Protein AF-A0A317YJV8-F1 (afdb_monomer_lite)

Secondary structure (DSSP, 8-state):
--HHHHTTT---EEEETTEEEEGGGTTT-HHHHHHHHHHHHHHHHHHHHHS-HHHHHHHHHHHHHHHHHHHIIIIIHHHHHHHHHHHHHHHHHHHHHH-

Foldseek 3Di:
DDPVCVVVVNQDFDCDVNDTHRVVLVPPDPQLVVVLVVQLVVQLVVQCVVDDPVCSVVCSNVVSVVVSVVCSVVPSSVVSVVVVVVVVVVCVVVVVVVD

InterPro domains:
  IPR003352 Phosphotransferase system, EIIC [PF02378] (13-94)
  IPR050558 Phosphotransferase System Sugar-Specific Components [PTHR30175] (2-98)

Organism: Staphylococcus pseudintermedius (NCBI:txid283734)

pLDDT: mean 78.55, std 12.75, range [49.22, 94.06]

Radius of gyration: 18.17 Å; chains: 1; bounding box: 40×30×50 Å

Sequence (99 aa):
VSQYDLAKGNIPTWNLFGLEIKQLNYQGQVLPVLIAAYVLAKIEKGLNKVVHDSIKMLVVGPVALLVTGFSAFIIIGPVALLIGTGITSLYQPIIQMVK

Structure (mmCIF, N/CA/C/O backbone):
data_AF-A0A317YJV8-F1
#
_entry.id   AF-A0A317YJV8-F1
#
loop_
_atom_site.group_PDB
_atom_site.id
_atom_site.type_symbol
_atom_site.label_atom_id
_atom_site.label_alt_id
_atom_site.label_comp_id
_atom_site.label_asym_id
_atom_site.label_entity_id
_atom_site.label_seq_id
_atom_site.pdbx_PDB_ins_code
_atom_site.Cartn_x
_atom_site.Cartn_y
_atom_site.Cartn_z
_atom_site.occupancy
_atom_site.B_iso_or_equiv
_atom_site.auth_seq_id
_atom_site.auth_comp_id
_atom_site.auth_asym_id
_atom_site.auth_atom_id
_atom_site.pdbx_PDB_model_num
ATOM 1 N N . VAL A 1 1 ? 14.344 -14.105 -6.284 1.00 51.88 1 VAL A N 1
ATOM 2 C CA . VAL A 1 1 ? 14.486 -14.538 -7.692 1.00 51.88 1 VAL A CA 1
ATOM 3 C C . VAL A 1 1 ? 15.906 -15.004 -7.888 1.00 51.88 1 VAL A C 1
ATOM 5 O O . VAL A 1 1 ? 16.825 -14.260 -7.561 1.00 51.88 1 VAL A O 1
ATOM 8 N N . SER A 1 2 ? 16.073 -16.256 -8.298 1.00 49.22 2 SER A N 1
ATOM 9 C CA . SER A 1 2 ? 17.390 -16.838 -8.527 1.00 49.22 2 SER A CA 1
ATOM 10 C C . SER A 1 2 ? 17.907 -16.355 -9.885 1.00 49.22 2 SER A C 1
ATOM 12 O O . SER A 1 2 ? 17.167 -16.396 -10.866 1.00 49.22 2 SER A O 1
ATOM 14 N N . GLN A 1 3 ? 19.157 -15.886 -9.966 1.00 50.06 3 GLN A N 1
ATOM 15 C CA . GLN A 1 3 ? 19.783 -15.433 -11.226 1.00 50.06 3 GLN A CA 1
ATOM 16 C C . GLN A 1 3 ? 19.745 -16.499 -12.341 1.00 50.06 3 GLN A C 1
ATOM 18 O O . GLN A 1 3 ? 19.819 -16.161 -13.520 1.00 50.06 3 GLN A O 1
ATOM 23 N N . TYR A 1 4 ? 19.575 -17.769 -11.969 1.00 51.50 4 TYR A N 1
ATOM 24 C CA . TYR A 1 4 ? 19.477 -18.916 -12.868 1.00 51.50 4 TYR A CA 1
ATOM 25 C C . TYR A 1 4 ? 18.250 -18.888 -13.801 1.00 51.50 4 TYR A C 1
ATOM 27 O O . TYR A 1 4 ? 18.341 -19.395 -14.919 1.00 51.50 4 TYR A O 1
ATOM 35 N N . ASP A 1 5 ? 17.134 -18.268 -13.398 1.00 57.59 5 ASP A N 1
ATOM 36 C CA . ASP A 1 5 ? 15.902 -18.235 -14.210 1.00 57.59 5 ASP A CA 1
ATOM 37 C C . ASP A 1 5 ? 15.947 -17.147 -15.296 1.00 57.59 5 ASP A C 1
ATOM 39 O O . ASP A 1 5 ? 15.453 -17.332 -16.410 1.00 57.59 5 ASP A O 1
ATOM 43 N N . LEU A 1 6 ? 16.632 -16.035 -15.009 1.00 56.59 6 LEU A N 1
ATOM 44 C CA . LEU A 1 6 ? 16.808 -14.913 -15.937 1.00 56.59 6 LEU A CA 1
ATOM 45 C C . LEU A 1 6 ? 17.698 -15.291 -17.132 1.00 56.59 6 LEU A C 1
ATOM 47 O O . LEU A 1 6 ? 17.458 -14.835 -18.248 1.00 56.59 6 LEU A O 1
ATOM 51 N N . ALA A 1 7 ? 18.682 -16.171 -16.918 1.00 56.44 7 ALA A N 1
ATOM 52 C CA . ALA A 1 7 ? 19.591 -16.658 -17.958 1.00 56.44 7 ALA A CA 1
ATOM 53 C C . ALA A 1 7 ? 18.918 -17.596 -18.980 1.00 56.44 7 ALA A C 1
ATOM 55 O O . ALA A 1 7 ? 19.429 -17.763 -20.084 1.00 56.44 7 ALA A O 1
ATOM 56 N N . LYS A 1 8 ? 17.766 -18.194 -18.639 1.00 58.50 8 LYS A N 1
ATOM 57 C CA . LYS A 1 8 ? 16.979 -19.058 -19.538 1.00 58.50 8 LYS A CA 1
ATOM 58 C C . LYS A 1 8 ? 15.842 -18.325 -20.262 1.00 58.50 8 LYS A C 1
ATOM 60 O O . LYS A 1 8 ? 15.103 -18.958 -21.005 1.00 58.50 8 LYS A O 1
ATOM 65 N N . GLY A 1 9 ? 15.680 -17.015 -20.048 1.00 60.12 9 GLY A N 1
ATOM 66 C CA . GLY A 1 9 ? 14.595 -16.224 -20.645 1.00 60.12 9 GLY A CA 1
ATOM 67 C C . GLY A 1 9 ? 13.226 -16.398 -19.971 1.00 60.12 9 GLY A C 1
ATOM 68 O O . GLY A 1 9 ? 12.273 -15.714 -20.344 1.00 60.12 9 GLY A O 1
ATOM 69 N N . ASN A 1 10 ? 13.121 -17.240 -18.939 1.00 60.91 10 ASN A N 1
ATOM 70 C CA . ASN A 1 10 ? 11.906 -17.386 -18.144 1.00 60.91 10 ASN A CA 1
ATOM 71 C C . ASN A 1 10 ? 11.862 -16.280 -17.087 1.00 60.91 10 ASN A C 1
ATOM 73 O O . ASN A 1 10 ? 12.306 -16.456 -15.956 1.00 60.91 10 ASN A O 1
ATOM 77 N N . ILE A 1 11 ? 11.323 -15.117 -17.458 1.00 63.62 11 ILE A N 1
ATOM 78 C CA . ILE A 1 11 ? 11.011 -14.065 -16.487 1.00 63.62 11 ILE A CA 1
ATOM 79 C C . ILE A 1 11 ? 9.909 -14.615 -15.574 1.00 63.62 11 ILE A C 1
ATOM 81 O 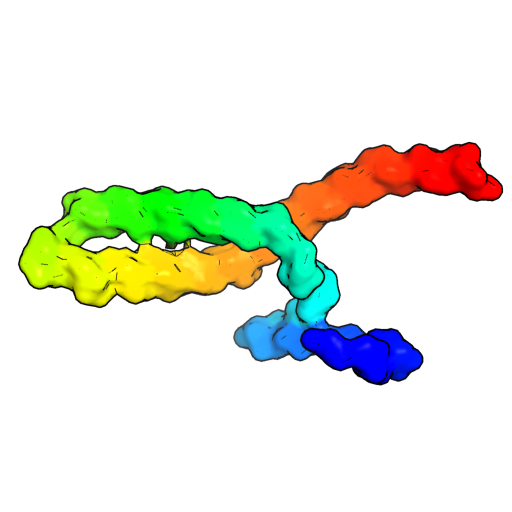O . ILE A 1 11 ? 8.809 -14.866 -16.068 1.00 63.62 11 ILE A O 1
ATOM 85 N N . PRO A 1 12 ? 10.157 -14.805 -14.267 1.00 66.38 12 PRO A N 1
ATOM 86 C CA . PRO A 1 12 ? 9.137 -15.341 -13.385 1.00 66.38 12 PRO A CA 1
ATOM 87 C C . PRO A 1 12 ? 7.966 -14.353 -13.308 1.00 66.38 12 PRO A C 1
ATOM 89 O O . PRO A 1 12 ? 8.135 -13.163 -13.018 1.00 66.38 12 PRO A O 1
ATOM 92 N N . THR A 1 13 ? 6.771 -14.844 -13.622 1.00 68.19 13 THR A N 1
ATOM 93 C CA . THR A 1 13 ? 5.512 -14.099 -13.560 1.00 68.19 13 THR A CA 1
ATOM 94 C C . THR A 1 13 ? 4.705 -14.565 -12.351 1.00 68.19 13 THR A C 1
ATOM 96 O O . THR A 1 13 ? 4.731 -15.734 -11.966 1.00 68.19 13 THR A O 1
ATOM 99 N N . TRP A 1 14 ? 4.013 -13.642 -11.691 1.00 70.19 14 TRP A N 1
ATOM 100 C CA . TRP A 1 14 ? 2.938 -13.978 -10.766 1.00 70.19 14 TRP A CA 1
ATOM 101 C C . TRP A 1 14 ? 1.633 -14.056 -11.548 1.00 70.19 14 TRP A C 1
ATOM 103 O O . TRP A 1 14 ? 1.315 -13.131 -12.289 1.00 70.19 14 TRP A O 1
ATOM 113 N N . ASN A 1 15 ? 0.883 -15.141 -11.361 1.00 70.38 15 ASN A N 1
ATOM 114 C CA . ASN A 1 15 ? -0.487 -15.258 -11.846 1.00 70.38 15 ASN A CA 1
ATOM 115 C C . ASN A 1 15 ? -1.433 -14.819 -10.726 1.00 70.38 15 ASN A C 1
ATOM 117 O O . ASN A 1 15 ? -1.714 -15.584 -9.803 1.00 70.38 15 ASN A O 1
ATOM 121 N N . LEU A 1 16 ? -1.884 -13.567 -10.782 1.00 69.38 16 LEU A N 1
ATOM 122 C CA . LEU A 1 16 ? -2.820 -13.000 -9.812 1.00 69.38 16 LEU A CA 1
ATOM 123 C C . LEU A 1 16 ? -4.163 -12.789 -10.499 1.00 69.38 16 LEU A C 1
ATOM 125 O O . LEU A 1 16 ? -4.282 -11.931 -11.366 1.00 69.38 16 LEU A O 1
ATOM 129 N N . PHE A 1 17 ? -5.170 -13.581 -10.122 1.00 66.50 17 PHE A N 1
ATOM 130 C CA . PHE A 1 17 ? -6.531 -13.473 -10.667 1.00 66.50 17 PHE A CA 1
ATOM 131 C C . PHE A 1 17 ? -6.594 -13.488 -12.214 1.00 66.50 17 PHE A C 1
ATOM 133 O O . PHE A 1 17 ? -7.414 -12.798 -12.809 1.00 66.50 17 PHE A O 1
ATOM 140 N N . GLY A 1 18 ? -5.716 -14.258 -12.874 1.00 67.25 18 GLY A N 1
ATOM 141 C CA . GLY A 1 18 ? -5.635 -14.348 -14.342 1.00 67.25 18 GLY A CA 1
ATOM 142 C C . GLY A 1 18 ? -4.796 -13.258 -15.022 1.00 67.25 18 GLY A C 1
ATOM 143 O O . GLY A 1 18 ? -4.706 -13.238 -16.246 1.00 67.25 18 GLY A O 1
ATOM 144 N N . LEU A 1 19 ? -4.168 -12.365 -14.250 1.00 63.91 19 LEU A N 1
ATOM 145 C CA . LEU A 1 19 ? -3.221 -11.369 -14.746 1.00 63.91 19 LEU A CA 1
ATOM 146 C C . LEU A 1 19 ? -1.785 -11.860 -14.545 1.00 63.91 19 LEU A C 1
ATOM 148 O O . LEU A 1 19 ? -1.363 -12.131 -13.416 1.00 63.91 19 LEU A O 1
ATOM 152 N N . GLU A 1 20 ? -1.027 -11.923 -15.639 1.00 68.69 20 GLU A N 1
ATOM 153 C CA . GLU A 1 20 ? 0.402 -12.226 -15.609 1.00 68.69 20 GLU A CA 1
ATOM 154 C C . GLU A 1 20 ? 1.212 -10.971 -15.272 1.00 68.69 20 GLU A C 1
ATOM 156 O O . GLU A 1 20 ? 1.415 -10.077 -16.098 1.00 68.69 20 GLU A O 1
ATOM 161 N N . ILE A 1 21 ? 1.711 -10.905 -14.040 1.00 69.25 21 ILE A N 1
ATOM 162 C CA . ILE A 1 21 ? 2.538 -9.797 -13.566 1.00 69.25 21 ILE A CA 1
ATOM 163 C C . ILE A 1 21 ? 4.006 -10.225 -13.550 1.00 69.25 21 ILE A C 1
ATOM 165 O O . ILE A 1 21 ? 4.404 -11.101 -12.785 1.00 69.25 21 ILE A O 1
ATOM 169 N N . LYS A 1 22 ? 4.847 -9.586 -14.370 1.00 71.25 22 LYS A N 1
ATOM 170 C CA . LYS A 1 22 ? 6.299 -9.836 -14.393 1.00 71.25 22 LYS A CA 1
ATOM 171 C C . LYS A 1 22 ? 6.937 -9.400 -13.070 1.00 71.25 22 LYS A C 1
ATOM 173 O O . LYS A 1 22 ? 6.951 -8.208 -12.761 1.00 71.25 22 LYS 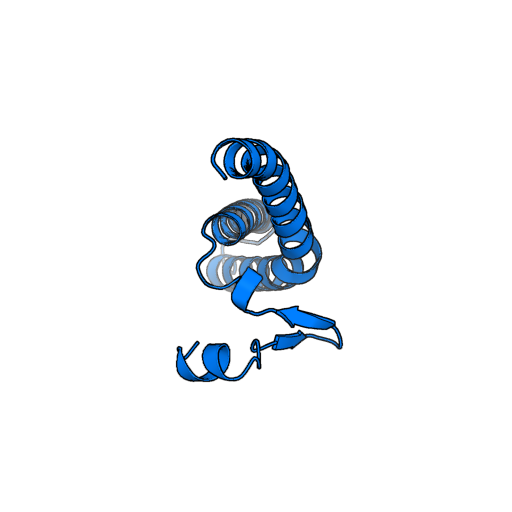A O 1
ATOM 178 N N . GLN A 1 23 ? 7.524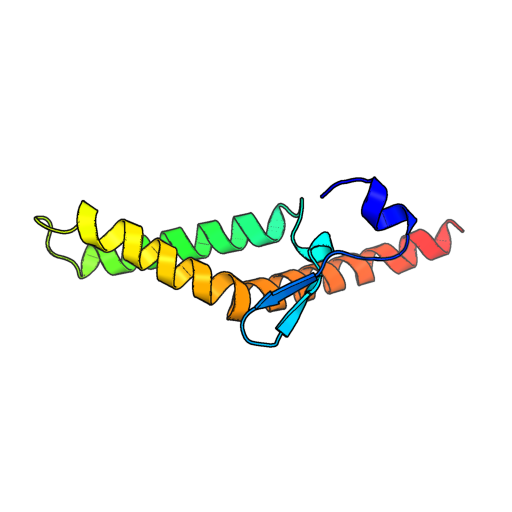 -10.340 -12.324 1.00 64.81 23 GLN A N 1
ATOM 179 C CA . GLN A 1 23 ? 8.129 -10.065 -11.011 1.00 64.81 23 GLN A CA 1
ATOM 180 C C . GLN A 1 23 ? 9.278 -9.057 -11.094 1.00 64.81 23 GLN A C 1
ATOM 182 O O . GLN A 1 23 ? 9.459 -8.259 -10.180 1.00 64.81 23 GLN A O 1
ATOM 187 N N . LEU A 1 24 ? 10.013 -9.041 -12.211 1.00 63.50 24 LEU A N 1
ATOM 188 C CA . LEU A 1 24 ? 11.132 -8.123 -12.445 1.00 63.50 24 LEU A CA 1
ATOM 189 C C . LEU A 1 24 ? 10.726 -6.639 -12.341 1.00 63.50 24 LEU A C 1
ATOM 191 O O . LEU A 1 24 ? 11.538 -5.802 -11.967 1.00 63.50 24 LEU A O 1
ATOM 195 N N . ASN A 1 25 ? 9.459 -6.316 -12.621 1.00 61.66 25 ASN A N 1
ATOM 196 C CA . ASN A 1 25 ? 8.948 -4.946 -12.547 1.00 61.66 25 ASN A CA 1
ATOM 197 C C . ASN A 1 25 ? 8.579 -4.507 -11.120 1.00 61.66 25 ASN A C 1
ATOM 199 O O . ASN A 1 25 ? 8.318 -3.332 -10.902 1.00 61.66 25 ASN A O 1
ATOM 203 N N . TYR A 1 26 ? 8.540 -5.428 -10.155 1.00 61.50 26 TYR A N 1
ATOM 204 C CA . TYR A 1 26 ? 8.195 -5.138 -8.757 1.00 61.50 26 TYR A CA 1
ATOM 205 C C . TYR A 1 26 ? 9.342 -5.457 -7.800 1.00 61.50 26 TYR A C 1
ATOM 207 O O . TYR A 1 26 ? 9.451 -4.868 -6.725 1.00 61.50 26 TYR A O 1
ATOM 215 N N . GLN A 1 27 ? 10.219 -6.385 -8.176 1.00 54.28 27 GLN A N 1
ATOM 216 C CA . GLN A 1 27 ? 11.319 -6.820 -7.339 1.00 54.28 27 GLN A CA 1
ATOM 217 C C . GLN A 1 27 ? 12.437 -5.767 -7.334 1.00 54.28 27 GLN A C 1
ATOM 219 O O . GLN A 1 27 ? 13.035 -5.469 -8.363 1.00 54.28 27 GLN A O 1
ATOM 224 N N . GLY A 1 28 ? 12.729 -5.207 -6.158 1.00 62.56 28 GLY A N 1
ATOM 225 C CA . GLY A 1 28 ? 13.818 -4.241 -5.968 1.00 62.56 28 GLY A CA 1
ATOM 226 C C . GLY A 1 28 ? 13.474 -2.790 -6.317 1.00 62.56 28 GLY A C 1
ATOM 227 O O . GLY A 1 28 ? 14.333 -1.922 -6.185 1.00 62.56 28 GLY A O 1
ATOM 228 N N . GLN A 1 29 ? 12.234 -2.491 -6.719 1.00 69.62 29 GLN A N 1
ATOM 229 C CA . GLN A 1 29 ? 11.815 -1.110 -6.940 1.00 69.62 29 GLN A CA 1
ATOM 230 C C . GLN A 1 29 ? 11.355 -0.462 -5.629 1.00 69.62 29 GLN A C 1
ATOM 232 O O . GLN A 1 29 ? 10.387 -0.890 -5.003 1.00 69.62 29 GLN A O 1
ATOM 237 N N . VAL A 1 30 ? 12.039 0.613 -5.235 1.00 80.88 30 VAL A N 1
ATOM 238 C CA . VAL A 1 30 ? 11.736 1.370 -4.008 1.00 80.88 30 VAL A CA 1
ATOM 239 C C . VAL A 1 30 ? 10.465 2.218 -4.174 1.00 80.88 30 VAL A C 1
ATOM 241 O O . VAL A 1 30 ? 9.672 2.348 -3.246 1.00 80.88 30 VAL A O 1
ATOM 244 N N . LEU A 1 31 ? 10.229 2.749 -5.378 1.00 81.31 31 LEU A N 1
ATOM 245 C CA . LEU A 1 31 ? 9.101 3.633 -5.708 1.00 81.31 31 LEU A CA 1
ATOM 246 C C . LEU A 1 31 ? 7.715 3.003 -5.439 1.00 81.31 31 LEU A C 1
ATOM 248 O O . LEU A 1 31 ? 6.934 3.613 -4.708 1.00 81.31 31 LEU A O 1
ATOM 252 N N . PRO A 1 32 ? 7.400 1.789 -5.938 1.00 77.50 32 PRO A N 1
ATOM 253 C CA . PRO A 1 32 ? 6.130 1.122 -5.646 1.00 77.50 32 PRO A CA 1
ATOM 254 C C . PRO A 1 32 ? 5.894 0.912 -4.146 1.00 77.50 32 PRO A C 1
ATOM 256 O O . PRO A 1 32 ? 4.782 1.121 -3.662 1.00 77.50 32 PRO A O 1
ATOM 259 N N . VAL A 1 33 ? 6.941 0.543 -3.398 1.00 85.12 33 VAL A N 1
ATOM 260 C CA . VAL A 1 33 ? 6.853 0.310 -1.948 1.00 85.12 33 VAL A CA 1
ATOM 261 C C . VAL A 1 33 ? 6.552 1.610 -1.202 1.00 85.12 33 VAL A C 1
ATOM 263 O O . VAL A 1 33 ? 5.707 1.613 -0.309 1.00 85.12 33 VAL A O 1
ATOM 266 N N . LEU A 1 34 ? 7.176 2.726 -1.589 1.00 88.25 34 LEU A N 1
ATOM 267 C CA . LEU A 1 34 ? 6.900 4.036 -0.989 1.00 88.25 34 LEU A CA 1
ATOM 268 C C . LEU A 1 34 ? 5.459 4.496 -1.243 1.00 88.25 34 LEU A C 1
ATOM 270 O O . LEU A 1 34 ? 4.800 4.988 -0.326 1.00 88.25 34 LEU A O 1
ATOM 274 N N . ILE A 1 35 ? 4.947 4.295 -2.461 1.00 87.31 35 ILE A N 1
ATOM 275 C CA . ILE A 1 35 ? 3.553 4.619 -2.793 1.00 87.31 35 ILE A CA 1
ATOM 276 C C . ILE A 1 35 ? 2.598 3.741 -1.970 1.00 87.31 35 ILE A C 1
ATOM 278 O O . ILE A 1 35 ? 1.638 4.254 -1.396 1.00 87.31 35 ILE A O 1
ATOM 282 N N . ALA A 1 36 ? 2.885 2.442 -1.843 1.00 88.75 36 ALA A N 1
ATOM 283 C CA . ALA A 1 36 ? 2.099 1.524 -1.017 1.00 88.75 36 ALA A CA 1
ATOM 284 C C . ALA A 1 36 ? 2.096 1.911 0.462 1.00 88.75 36 ALA A C 1
ATOM 286 O O . ALA A 1 36 ? 1.026 1.969 1.067 1.00 88.75 36 ALA A O 1
ATOM 287 N N . ALA A 1 37 ? 3.252 2.255 1.030 1.00 91.44 37 ALA A N 1
ATOM 288 C CA . ALA A 1 37 ? 3.352 2.708 2.414 1.00 91.44 37 ALA A CA 1
ATOM 289 C C . ALA A 1 37 ? 2.574 4.015 2.653 1.00 91.44 37 ALA A C 1
ATOM 291 O O . ALA A 1 37 ? 1.898 4.159 3.672 1.00 91.44 37 ALA A O 1
ATOM 292 N N . TYR A 1 38 ? 2.612 4.953 1.700 1.00 92.12 38 TYR A N 1
ATOM 293 C CA . TYR A 1 38 ? 1.833 6.190 1.784 1.00 92.12 38 TYR A CA 1
ATOM 294 C C . TYR A 1 38 ? 0.321 5.924 1.781 1.00 92.12 38 TYR A C 1
ATOM 296 O O . TYR A 1 38 ? -0.416 6.477 2.604 1.00 92.12 38 TYR A O 1
ATOM 304 N N . VAL A 1 39 ? -0.144 5.062 0.872 1.00 92.19 39 VAL A N 1
ATOM 305 C CA . VAL A 1 39 ? -1.557 4.666 0.786 1.00 92.19 39 VAL A CA 1
ATOM 306 C C . VAL A 1 39 ? -1.994 3.947 2.064 1.00 92.19 39 VAL A C 1
ATOM 308 O O . VAL A 1 39 ? -3.028 4.312 2.628 1.00 92.19 39 VAL A O 1
ATOM 311 N N . LEU A 1 40 ? -1.174 3.022 2.576 1.00 93.56 40 LEU A N 1
ATOM 312 C CA . LEU A 1 40 ? -1.416 2.322 3.839 1.00 93.56 40 LEU A CA 1
ATOM 313 C C . LEU A 1 40 ? -1.617 3.301 4.989 1.00 93.56 40 LEU A C 1
ATOM 315 O O . LEU A 1 40 ? -2.649 3.264 5.653 1.00 93.56 40 LEU A O 1
ATOM 319 N N . ALA A 1 41 ? -0.680 4.234 5.171 1.00 94.00 41 ALA A N 1
ATOM 320 C CA . ALA A 1 41 ? -0.746 5.219 6.244 1.00 94.00 41 ALA A CA 1
ATOM 321 C C . ALA A 1 41 ? -2.015 6.086 6.159 1.00 94.00 41 ALA A C 1
ATOM 323 O O . ALA A 1 41 ? -2.574 6.495 7.182 1.00 94.00 41 ALA A O 1
ATOM 324 N N . LYS A 1 42 ? -2.494 6.378 4.944 1.00 93.44 42 LYS A N 1
ATOM 325 C CA . LYS A 1 42 ? -3.718 7.159 4.737 1.00 93.44 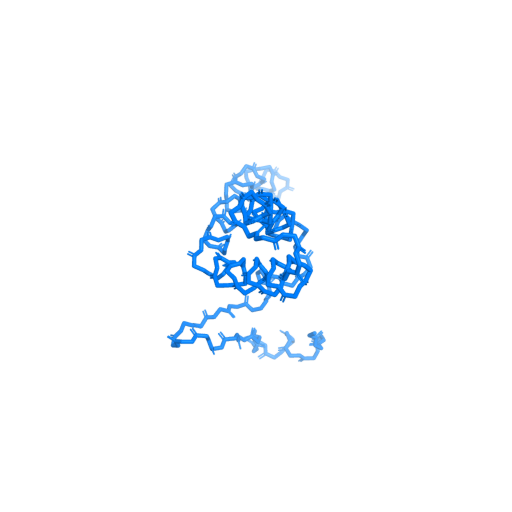42 LYS A CA 1
ATOM 326 C C . LYS A 1 42 ? -4.978 6.357 5.061 1.00 93.44 42 LYS A C 1
ATOM 328 O O . LYS A 1 42 ? -5.872 6.895 5.717 1.00 93.44 42 LYS A O 1
ATOM 333 N N . ILE A 1 43 ? -5.027 5.089 4.655 1.00 93.06 43 ILE A N 1
ATOM 334 C CA . ILE A 1 43 ? -6.122 4.167 4.986 1.00 93.06 43 ILE A CA 1
ATOM 335 C C . ILE A 1 43 ? -6.172 3.942 6.498 1.00 93.06 43 ILE A C 1
ATOM 337 O O . ILE A 1 43 ? -7.226 4.103 7.106 1.00 93.06 43 ILE A O 1
ATOM 341 N N . GLU A 1 44 ? -5.031 3.663 7.122 1.00 93.25 44 GLU A N 1
ATOM 342 C CA . GLU A 1 44 ? -4.920 3.411 8.557 1.00 93.25 44 GLU A CA 1
ATOM 343 C C . GLU A 1 44 ? -5.392 4.613 9.388 1.00 93.25 44 GLU A C 1
ATOM 345 O O . GLU A 1 44 ? -6.192 4.462 10.311 1.00 93.25 44 GLU A O 1
ATOM 350 N N . LYS A 1 45 ? -4.987 5.838 9.016 1.00 92.88 45 LYS A N 1
ATOM 351 C CA . LYS A 1 45 ? -5.491 7.073 9.644 1.00 92.88 45 LYS A CA 1
ATOM 352 C C . LYS A 1 45 ? -7.000 7.251 9.472 1.00 92.88 45 LYS A C 1
ATOM 354 O O . LYS A 1 45 ? -7.643 7.790 10.370 1.00 92.88 45 LYS A O 1
ATOM 359 N N . GLY A 1 46 ? -7.558 6.842 8.333 1.00 92.06 46 GLY A N 1
ATOM 360 C CA . GLY A 1 46 ? -9.000 6.869 8.086 1.00 92.06 46 GLY A CA 1
ATOM 361 C C . GLY A 1 46 ? -9.746 5.881 8.979 1.00 92.06 46 GLY A C 1
ATOM 362 O O . GLY A 1 46 ? -10.667 6.269 9.694 1.00 92.06 46 GLY A O 1
ATOM 363 N N . LEU A 1 47 ? -9.296 4.627 9.007 1.00 90.75 47 LEU A N 1
ATOM 364 C CA . LEU A 1 47 ? -9.882 3.574 9.836 1.00 90.75 47 LEU A CA 1
ATOM 365 C C . LEU A 1 47 ? -9.773 3.893 11.330 1.00 90.75 47 LEU A C 1
ATOM 367 O O . LEU A 1 47 ? -10.734 3.686 12.065 1.00 90.75 47 LEU A O 1
ATOM 371 N N . ASN A 1 48 ? -8.663 4.484 11.773 1.00 90.62 48 ASN A N 1
ATOM 372 C CA . ASN A 1 48 ? -8.483 4.907 13.163 1.00 90.62 48 ASN A CA 1
ATOM 373 C C . ASN A 1 48 ? -9.525 5.925 13.651 1.00 90.62 48 ASN A C 1
ATOM 375 O O . ASN A 1 48 ? -9.745 6.023 14.858 1.00 90.62 48 ASN A O 1
ATOM 379 N N . LYS A 1 49 ? -10.159 6.681 12.744 1.00 90.19 49 LYS A N 1
ATOM 380 C CA . LYS A 1 49 ? -11.236 7.623 13.089 1.00 90.19 49 LYS A CA 1
ATOM 381 C C . LYS A 1 49 ? -12.608 6.961 13.187 1.00 90.19 49 LYS A C 1
ATOM 383 O O . LYS A 1 49 ? -13.481 7.501 13.853 1.00 90.19 49 LYS A O 1
ATOM 388 N N . VAL A 1 50 ? -12.807 5.842 12.495 1.00 91.62 50 VAL A N 1
ATOM 389 C CA . VAL A 1 50 ? -14.107 5.158 12.397 1.00 91.62 50 VAL A CA 1
ATOM 390 C C . VAL A 1 50 ? -14.214 4.024 13.417 1.00 91.62 50 VAL A C 1
ATOM 392 O O . VAL A 1 50 ? -15.290 3.757 13.942 1.00 91.62 50 VAL A O 1
ATOM 395 N N . VAL A 1 51 ? -13.100 3.351 13.707 1.00 89.62 51 VAL A N 1
ATOM 396 C CA . VAL A 1 51 ? -13.067 2.162 14.562 1.00 89.62 51 VAL A CA 1
ATOM 397 C C . VAL A 1 51 ? -12.927 2.539 16.039 1.00 89.62 51 VAL A C 1
ATOM 399 O O . VAL A 1 51 ? -12.074 3.343 16.414 1.00 89.62 51 VAL A O 1
ATOM 402 N N . HIS A 1 52 ? -13.744 1.901 16.879 1.00 88.44 52 HIS A N 1
ATOM 403 C CA . HIS A 1 52 ? -13.770 2.080 18.332 1.00 88.44 52 HIS A CA 1
ATOM 404 C C . HIS A 1 52 ? -12.465 1.605 19.001 1.00 88.44 52 HIS A C 1
ATOM 406 O O . HIS A 1 52 ? -11.922 0.563 18.626 1.00 88.44 52 HIS A O 1
ATOM 412 N N . ASP A 1 53 ? -11.982 2.326 20.020 1.00 87.19 53 ASP A N 1
ATOM 413 C CA . ASP A 1 53 ? -10.658 2.101 20.634 1.00 87.19 53 ASP A CA 1
ATOM 414 C C . ASP A 1 53 ? -10.438 0.669 21.139 1.00 87.19 53 ASP A C 1
ATOM 416 O O . ASP A 1 53 ? -9.365 0.105 20.934 1.00 87.19 53 ASP A O 1
ATOM 420 N N . SER A 1 54 ? -11.468 0.039 21.708 1.00 90.25 54 SER A N 1
ATOM 421 C CA . SER A 1 54 ? -11.392 -1.316 22.271 1.00 90.25 54 SER A CA 1
ATOM 422 C C . SER A 1 54 ? -11.033 -2.405 21.251 1.00 90.25 54 SER A C 1
ATOM 424 O O . SER A 1 54 ? -10.503 -3.441 21.636 1.00 90.25 54 SER A O 1
ATOM 426 N N . ILE A 1 55 ? -11.310 -2.189 19.959 1.00 92.31 55 ILE A N 1
ATOM 427 C CA . ILE A 1 55 ? -11.03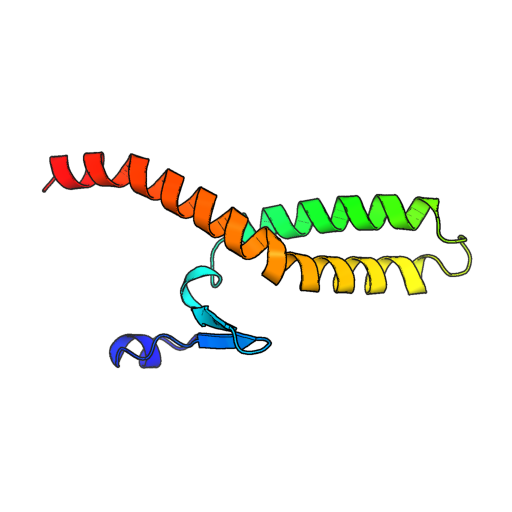5 -3.158 18.877 1.00 92.31 55 ILE A CA 1
ATOM 428 C C . ILE A 1 55 ? -10.056 -2.618 17.828 1.00 92.31 55 ILE A C 1
ATOM 430 O O . ILE A 1 55 ? -9.728 -3.300 16.856 1.00 92.31 55 ILE A O 1
ATOM 434 N N . LYS A 1 56 ? -9.571 -1.390 18.016 1.00 89.06 56 LYS A N 1
ATOM 435 C CA . LYS A 1 56 ? -8.788 -0.637 17.036 1.00 89.06 56 LYS A CA 1
ATOM 436 C C . LYS A 1 56 ? -7.526 -1.372 16.596 1.00 89.06 56 LYS A C 1
ATOM 438 O O . LYS A 1 56 ? -7.318 -1.549 15.402 1.00 89.06 56 LYS A O 1
ATOM 443 N N . MET A 1 57 ? -6.729 -1.876 17.537 1.00 87.88 57 MET A N 1
ATOM 444 C CA . MET A 1 57 ? -5.495 -2.607 17.211 1.00 87.88 57 MET A CA 1
ATOM 445 C C . MET A 1 57 ? -5.751 -3.922 16.464 1.00 87.88 57 MET A C 1
ATOM 447 O O . MET A 1 57 ? -4.915 -4.352 15.674 1.00 87.88 57 MET A O 1
ATOM 451 N N . LEU A 1 58 ? -6.914 -4.537 16.684 1.00 92.12 58 LEU A N 1
ATOM 452 C CA . LEU A 1 58 ? -7.283 -5.813 16.076 1.00 92.12 58 LEU A CA 1
ATOM 453 C C . LEU A 1 58 ? -7.834 -5.622 14.655 1.00 92.12 58 LEU A C 1
ATOM 455 O O . LEU A 1 58 ? -7.600 -6.450 13.784 1.00 92.12 58 LEU A O 1
ATOM 459 N N . VAL A 1 59 ? -8.544 -4.519 14.402 1.00 92.19 59 VAL A N 1
ATOM 460 C CA . VAL A 1 59 ? -9.224 -4.283 13.119 1.00 92.19 59 VAL A CA 1
ATOM 461 C C . VAL A 1 59 ? -8.420 -3.372 12.197 1.00 92.19 59 VAL A C 1
ATOM 463 O O . VAL A 1 59 ? -8.282 -3.667 11.012 1.00 92.19 59 VAL A O 1
ATOM 466 N N . VAL A 1 60 ? -7.875 -2.267 12.710 1.00 93.50 60 VAL A N 1
ATOM 467 C CA . VAL A 1 60 ? -7.291 -1.218 11.862 1.00 93.50 60 VAL A CA 1
ATOM 468 C C . VAL A 1 60 ? -6.072 -1.727 11.103 1.00 93.50 60 VAL A C 1
ATOM 470 O O . VAL A 1 60 ? -6.025 -1.566 9.887 1.00 93.50 60 VAL A O 1
ATOM 473 N N . GLY A 1 61 ? -5.135 -2.389 11.787 1.00 91.88 61 GLY A N 1
ATOM 474 C CA . GLY A 1 61 ? -3.922 -2.921 11.161 1.00 91.88 61 GLY A CA 1
ATOM 475 C C . GLY A 1 61 ? -4.229 -3.929 10.045 1.00 91.88 61 GLY A C 1
ATOM 476 O O . GLY A 1 61 ? -3.878 -3.674 8.892 1.00 91.88 61 GLY A O 1
ATOM 477 N N . PRO A 1 62 ? -4.929 -5.042 10.334 1.00 93.38 62 PRO A N 1
ATOM 478 C CA . PRO A 1 62 ? -5.219 -6.064 9.329 1.00 93.38 62 PRO A CA 1
ATOM 479 C C . PRO A 1 62 ? -6.071 -5.558 8.166 1.00 93.38 62 PRO A C 1
ATOM 481 O O . PRO A 1 62 ? -5.769 -5.864 7.014 1.00 93.38 62 PRO A O 1
ATOM 484 N N . VAL A 1 63 ? -7.107 -4.755 8.432 1.00 93.50 63 VAL A N 1
ATOM 485 C CA . VAL A 1 63 ? -7.974 -4.240 7.362 1.00 93.50 63 VAL A CA 1
ATOM 486 C C . VAL A 1 63 ? -7.224 -3.230 6.499 1.00 93.50 63 VAL A C 1
ATOM 488 O O . VAL A 1 63 ? -7.307 -3.312 5.274 1.00 93.50 63 VAL A O 1
ATOM 491 N N . ALA A 1 64 ? -6.444 -2.321 7.093 1.00 94.06 64 ALA A N 1
ATOM 492 C CA . ALA A 1 64 ? -5.635 -1.384 6.318 1.00 94.06 64 ALA A CA 1
ATOM 493 C C . ALA A 1 64 ? -4.622 -2.124 5.433 1.00 94.06 64 ALA A C 1
ATOM 495 O O . ALA A 1 64 ? -4.462 -1.779 4.259 1.00 94.06 64 ALA A O 1
ATOM 496 N N . LEU A 1 65 ? -3.989 -3.172 5.966 1.00 93.38 65 LEU A N 1
ATOM 497 C CA . LEU A 1 65 ? -2.999 -3.972 5.249 1.00 93.38 65 LEU A CA 1
ATOM 498 C C . LEU A 1 65 ? -3.628 -4.791 4.115 1.00 93.38 65 LEU A C 1
ATOM 500 O O . LEU A 1 65 ? -3.086 -4.804 3.012 1.00 93.38 65 LEU A O 1
ATOM 504 N N . LEU A 1 66 ? -4.802 -5.390 4.338 1.00 93.62 66 LEU A N 1
ATOM 505 C CA . LEU A 1 66 ? -5.562 -6.085 3.295 1.00 93.62 66 LEU A CA 1
ATOM 506 C C . LEU A 1 66 ? -5.979 -5.128 2.176 1.00 93.62 66 LEU A C 1
ATOM 508 O O . LEU A 1 66 ? -5.666 -5.375 1.012 1.00 93.62 66 LEU A O 1
ATOM 512 N N . VAL A 1 67 ? -6.632 -4.011 2.511 1.00 93.00 67 VAL A N 1
ATOM 513 C CA . VAL A 1 67 ? -7.099 -3.028 1.517 1.00 93.00 67 VAL A CA 1
ATOM 514 C C . VAL A 1 67 ? -5.927 -2.445 0.730 1.00 93.00 67 VAL A C 1
ATOM 516 O O . VAL A 1 67 ? -6.013 -2.300 -0.492 1.00 93.00 67 VAL A O 1
ATOM 519 N N . THR A 1 68 ? -4.811 -2.155 1.402 1.00 92.56 68 THR A N 1
ATOM 520 C CA . THR A 1 68 ? -3.589 -1.696 0.730 1.00 92.56 68 THR A CA 1
ATOM 521 C C . THR A 1 68 ? -3.023 -2.779 -0.174 1.00 92.56 68 THR A C 1
ATOM 523 O O . THR A 1 68 ? -2.658 -2.470 -1.301 1.00 92.56 68 THR A O 1
ATOM 526 N N . GLY A 1 69 ? -2.986 -4.038 0.269 1.00 89.25 69 GLY A N 1
ATOM 527 C CA . GLY A 1 69 ? -2.522 -5.164 -0.539 1.00 89.25 69 GLY A CA 1
ATOM 528 C C . GLY A 1 69 ? -3.309 -5.303 -1.842 1.00 89.25 69 GLY A C 1
ATOM 529 O O . GLY A 1 69 ? -2.711 -5.352 -2.912 1.00 89.25 69 GLY A O 1
ATOM 530 N N . PHE A 1 70 ? -4.642 -5.261 -1.788 1.00 88.94 70 PHE A N 1
ATOM 531 C CA . PHE A 1 70 ? -5.474 -5.271 -3.000 1.00 88.94 70 PHE A CA 1
ATOM 532 C C . PHE A 1 70 ? -5.247 -4.031 -3.873 1.00 88.94 70 PHE A C 1
ATOM 534 O O . PHE A 1 70 ? -5.058 -4.141 -5.087 1.00 88.94 70 PHE A O 1
ATOM 541 N N . SER A 1 71 ? -5.196 -2.849 -3.256 1.00 88.12 71 SER A N 1
ATOM 542 C CA . SER A 1 71 ? -4.924 -1.591 -3.962 1.00 88.12 71 SER A CA 1
ATOM 543 C C . SER A 1 71 ? -3.545 -1.591 -4.622 1.00 88.12 71 SER A C 1
ATOM 545 O O . SER A 1 71 ? -3.365 -0.959 -5.664 1.00 88.12 71 SER A O 1
ATOM 547 N N . ALA A 1 72 ? -2.577 -2.316 -4.054 1.00 84.62 72 ALA A N 1
ATOM 548 C CA . ALA A 1 72 ? -1.226 -2.396 -4.577 1.00 84.62 72 ALA A CA 1
ATOM 549 C C . ALA A 1 72 ? -1.200 -3.006 -5.981 1.00 84.62 72 ALA A C 1
ATOM 551 O O . ALA A 1 72 ? -0.505 -2.503 -6.859 1.00 84.62 72 ALA A O 1
ATOM 552 N N . PHE A 1 73 ? -2.011 -4.033 -6.221 1.00 78.75 73 PHE A N 1
ATOM 553 C CA . PHE A 1 73 ? -2.086 -4.678 -7.530 1.00 78.75 73 PHE A CA 1
ATOM 554 C C . PHE A 1 73 ? -2.989 -3.924 -8.510 1.00 78.75 73 PHE A C 1
ATOM 556 O O . PHE A 1 73 ? -2.646 -3.810 -9.683 1.00 78.75 73 PHE A O 1
ATOM 563 N N . ILE A 1 74 ? -4.115 -3.380 -8.038 1.00 83.69 74 ILE A N 1
ATOM 564 C CA . ILE A 1 74 ? -5.117 -2.735 -8.904 1.00 83.69 74 ILE A CA 1
ATOM 565 C C . ILE A 1 74 ? -4.691 -1.321 -9.313 1.00 83.69 74 ILE A C 1
ATOM 567 O O . ILE A 1 74 ? -4.896 -0.919 -10.454 1.00 83.69 74 ILE A O 1
ATOM 571 N N . ILE A 1 75 ? -4.119 -0.553 -8.382 1.00 83.56 75 ILE A N 1
ATOM 572 C CA . ILE A 1 75 ? -3.864 0.885 -8.555 1.00 83.56 75 ILE A CA 1
ATOM 573 C C . ILE A 1 75 ? -2.365 1.166 -8.557 1.00 83.56 75 ILE A C 1
ATOM 575 O O . ILE A 1 75 ? -1.850 1.790 -9.483 1.00 83.56 75 ILE A O 1
ATOM 579 N N . ILE A 1 76 ? -1.646 0.708 -7.531 1.00 82.62 76 ILE A N 1
ATOM 580 C CA . ILE A 1 76 ? -0.241 1.099 -7.334 1.00 82.62 76 ILE A CA 1
ATOM 581 C C . ILE A 1 76 ? 0.647 0.501 -8.417 1.00 82.62 76 ILE A C 1
ATOM 583 O O . ILE A 1 76 ? 1.543 1.182 -8.899 1.00 82.62 76 ILE A O 1
ATOM 587 N N . GLY A 1 77 ? 0.368 -0.728 -8.843 1.00 78.00 77 GLY A N 1
ATOM 588 C CA . GLY A 1 77 ? 1.056 -1.385 -9.943 1.00 78.00 77 GLY A CA 1
ATOM 589 C C . GLY A 1 77 ? 1.031 -0.568 -11.237 1.00 78.00 77 GLY A C 1
ATOM 590 O O . GLY A 1 77 ? 2.092 -0.146 -11.704 1.00 78.00 77 GLY A O 1
ATOM 591 N N . PRO A 1 78 ? -0.157 -0.269 -11.795 1.00 80.12 78 PRO A N 1
ATOM 592 C CA . PRO A 1 78 ? -0.285 0.597 -12.965 1.00 80.12 78 PRO A CA 1
ATOM 593 C C . PRO A 1 78 ? 0.344 1.981 -12.773 1.00 80.12 78 PRO A C 1
ATOM 595 O O . PRO A 1 78 ? 1.066 2.450 -13.650 1.00 80.12 78 PRO A O 1
ATOM 598 N N . VAL A 1 79 ? 0.135 2.621 -11.617 1.00 83.50 79 VAL A N 1
ATOM 599 C CA . VAL A 1 79 ? 0.697 3.952 -11.327 1.00 83.50 79 VAL A CA 1
ATOM 600 C C . VAL A 1 79 ? 2.225 3.923 -11.300 1.00 83.50 79 VAL A C 1
ATOM 602 O O . VAL A 1 79 ? 2.870 4.790 -11.886 1.00 83.50 79 VAL A O 1
ATOM 605 N N . ALA A 1 80 ? 2.825 2.917 -10.667 1.00 79.94 80 ALA A N 1
ATOM 606 C CA . ALA A 1 80 ? 4.272 2.778 -10.607 1.00 79.94 80 ALA A CA 1
ATOM 607 C C . ALA A 1 80 ? 4.880 2.513 -11.991 1.00 79.94 80 ALA A C 1
ATOM 609 O O . ALA A 1 80 ? 5.929 3.071 -12.309 1.00 79.94 80 ALA A O 1
ATOM 610 N N . LEU A 1 81 ? 4.206 1.730 -12.840 1.00 76.62 81 LEU A N 1
ATOM 611 C CA . LEU A 1 81 ? 4.619 1.521 -14.230 1.00 76.62 81 LEU A CA 1
ATOM 612 C C . LEU A 1 81 ? 4.531 2.812 -15.056 1.00 76.62 81 LEU A C 1
ATOM 614 O O . LEU A 1 81 ? 5.453 3.111 -15.815 1.00 76.62 81 LEU A O 1
ATOM 618 N N . LEU A 1 82 ? 3.469 3.606 -14.895 1.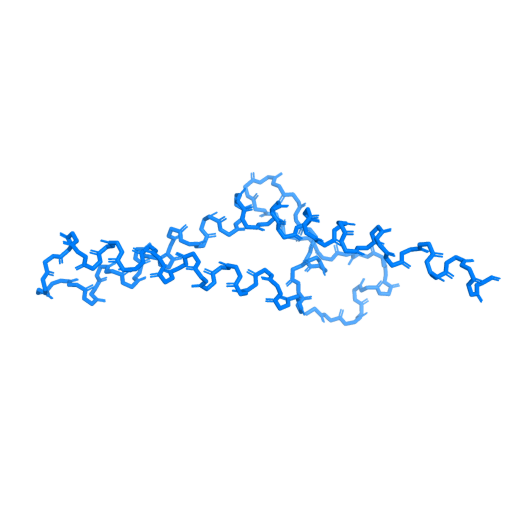00 83.06 82 LEU A N 1
ATOM 619 C CA . LEU A 1 82 ? 3.342 4.911 -15.558 1.00 83.06 82 LEU A CA 1
ATOM 620 C C . LEU A 1 82 ? 4.475 5.861 -15.153 1.00 83.06 82 LEU A C 1
ATOM 622 O O . LEU A 1 82 ? 5.102 6.486 -16.006 1.00 83.06 82 LEU A O 1
ATOM 626 N N . ILE A 1 83 ? 4.796 5.922 -13.860 1.00 81.19 83 ILE A N 1
ATOM 627 C CA . ILE A 1 83 ? 5.916 6.731 -13.366 1.00 81.19 83 ILE A CA 1
ATOM 628 C C . ILE A 1 83 ? 7.246 6.195 -13.918 1.00 81.19 83 ILE A C 1
ATOM 630 O O . ILE A 1 83 ? 8.058 6.966 -14.425 1.00 81.19 83 ILE A O 1
ATOM 634 N N . GLY A 1 84 ? 7.464 4.877 -13.877 1.00 74.00 84 GLY A N 1
ATOM 635 C CA . GLY A 1 84 ? 8.692 4.244 -14.364 1.00 74.00 84 GLY A CA 1
ATOM 636 C C . GLY A 1 84 ? 8.927 4.442 -15.865 1.00 74.00 84 GLY A C 1
ATOM 637 O O . GLY A 1 84 ? 10.049 4.731 -16.285 1.00 74.00 84 GLY A O 1
ATOM 638 N N . THR A 1 85 ? 7.874 4.343 -16.678 1.00 76.94 85 THR A N 1
ATOM 639 C CA . THR A 1 85 ? 7.937 4.605 -18.127 1.00 76.94 85 THR A CA 1
ATOM 640 C C . THR A 1 85 ? 8.170 6.083 -18.427 1.00 76.94 85 THR A C 1
ATOM 642 O O . THR A 1 85 ? 9.009 6.392 -19.273 1.00 76.94 85 THR A O 1
ATOM 645 N N . GLY A 1 86 ? 7.533 6.994 -17.683 1.00 80.25 86 GLY A N 1
ATOM 646 C CA . GLY A 1 86 ? 7.799 8.431 -17.771 1.00 80.25 86 GLY A CA 1
ATOM 647 C C . GLY A 1 86 ? 9.263 8.759 -17.479 1.00 80.25 86 GLY A C 1
ATOM 648 O O . GLY A 1 86 ? 9.927 9.408 -18.284 1.00 80.25 86 GLY A O 1
ATOM 649 N N . ILE A 1 87 ? 9.813 8.213 -16.395 1.00 78.75 87 ILE A N 1
ATOM 650 C CA . ILE A 1 87 ? 11.231 8.375 -16.055 1.00 78.75 87 ILE A CA 1
ATOM 651 C C . ILE A 1 87 ? 12.128 7.792 -17.159 1.00 78.75 87 ILE A C 1
ATOM 653 O O . ILE A 1 87 ? 13.054 8.452 -17.624 1.00 78.75 87 ILE A O 1
ATOM 657 N N . THR A 1 88 ? 11.833 6.583 -17.642 1.00 77.75 88 THR A N 1
ATOM 658 C CA . THR A 1 88 ? 12.622 5.936 -18.707 1.00 77.75 88 THR A CA 1
ATOM 659 C C . THR A 1 88 ? 12.610 6.748 -20.004 1.00 77.75 88 THR A C 1
ATOM 661 O O . THR A 1 88 ? 13.647 6.862 -20.656 1.00 77.75 88 THR A O 1
ATOM 664 N N . SER A 1 89 ? 11.476 7.358 -20.359 1.00 76.75 89 SER A N 1
ATOM 665 C CA . SER A 1 89 ? 11.361 8.214 -21.546 1.00 76.75 89 SER A CA 1
ATOM 666 C C . SER A 1 89 ? 12.230 9.474 -21.466 1.00 76.75 89 SER A C 1
ATOM 668 O O . SER A 1 89 ? 12.707 9.941 -22.496 1.00 76.75 89 SER A O 1
ATOM 670 N N . LEU A 1 90 ? 12.507 9.975 -20.256 1.00 78.75 90 LEU A N 1
ATOM 671 C CA . LEU A 1 90 ? 13.424 11.096 -20.036 1.00 78.75 90 LEU A CA 1
ATOM 672 C C . LEU A 1 90 ? 14.894 10.675 -20.181 1.00 78.75 90 LEU A C 1
ATOM 674 O O . LEU A 1 90 ? 15.703 11.432 -20.711 1.00 78.75 90 LEU A O 1
ATOM 678 N N . TYR A 1 91 ? 15.247 9.465 -19.738 1.00 76.62 91 TYR A N 1
ATOM 679 C CA . TYR A 1 91 ? 16.630 8.972 -19.777 1.00 76.62 91 TYR A CA 1
ATOM 680 C C . TYR A 1 91 ? 17.048 8.374 -21.128 1.00 76.62 91 TYR A C 1
ATOM 682 O O . TYR A 1 91 ? 18.213 8.485 -21.509 1.00 76.62 91 TYR A O 1
ATOM 690 N N . GLN A 1 92 ? 16.134 7.747 -21.872 1.00 77.94 92 GLN A N 1
ATOM 691 C CA . GLN A 1 92 ? 16.434 7.140 -23.177 1.00 77.94 92 GLN A CA 1
ATOM 692 C C . GLN A 1 92 ? 17.110 8.071 -24.202 1.00 77.94 92 GLN A C 1
ATOM 694 O O . GLN A 1 92 ? 18.095 7.632 -24.800 1.00 77.94 92 GLN A O 1
ATOM 699 N N . PRO A 1 93 ? 16.677 9.331 -24.406 1.00 78.56 93 PRO A N 1
ATOM 700 C CA . PRO A 1 93 ? 17.348 10.226 -25.350 1.00 78.56 93 PRO A CA 1
ATOM 701 C C . PRO A 1 93 ? 18.790 10.553 -24.938 1.00 78.56 93 PRO A C 1
ATOM 703 O O . PRO A 1 93 ? 19.656 10.657 -25.800 1.00 78.56 93 PRO A O 1
ATOM 706 N N . ILE A 1 94 ? 19.081 10.633 -23.635 1.00 77.00 94 ILE A N 1
ATOM 707 C CA . ILE A 1 94 ? 20.447 10.851 -23.130 1.00 77.00 94 ILE A CA 1
ATOM 708 C C . ILE A 1 94 ? 21.334 9.643 -23.458 1.00 77.00 94 ILE A C 1
ATOM 710 O O . ILE A 1 94 ? 22.459 9.801 -23.921 1.00 77.00 94 ILE A O 1
ATOM 714 N N . ILE A 1 95 ? 20.823 8.425 -23.259 1.00 77.31 95 ILE A N 1
ATOM 715 C CA . ILE A 1 95 ? 21.568 7.187 -23.534 1.00 77.31 95 ILE A CA 1
ATOM 716 C C . ILE A 1 95 ? 21.812 6.996 -25.040 1.00 77.31 95 ILE A C 1
ATOM 718 O O . ILE A 1 95 ? 22.871 6.504 -25.419 1.00 77.31 95 ILE A O 1
ATOM 722 N N . GLN A 1 96 ? 20.860 7.389 -25.890 1.00 68.94 96 GLN A N 1
ATOM 723 C CA . GLN A 1 96 ? 21.012 7.385 -27.352 1.00 68.94 96 GLN A CA 1
ATOM 724 C C . GLN A 1 96 ? 22.087 8.365 -27.837 1.00 68.94 96 GLN A C 1
ATOM 726 O O . GLN A 1 96 ? 22.731 8.092 -28.834 1.00 68.94 96 GLN A O 1
ATOM 731 N N . MET A 1 97 ? 22.304 9.480 -27.135 1.00 68.62 97 MET A N 1
ATOM 732 C CA . MET A 1 97 ? 23.293 10.494 -27.525 1.00 68.62 97 MET A CA 1
ATOM 733 C C . MET A 1 97 ? 24.743 10.095 -27.193 1.00 68.62 97 MET A C 1
ATOM 735 O O . MET A 1 97 ? 25.681 10.658 -27.748 1.00 68.62 97 MET A O 1
ATOM 739 N N . VAL A 1 98 ? 24.923 9.157 -26.257 1.00 71.50 98 VAL A N 1
ATOM 740 C CA . VAL A 1 98 ? 26.233 8.651 -25.800 1.00 71.50 98 VAL A CA 1
ATOM 741 C C . VAL A 1 98 ? 26.661 7.384 -26.563 1.00 71.50 98 VAL A C 1
ATOM 743 O O . VAL A 1 98 ? 27.818 6.977 -26.468 1.00 71.50 98 VAL A O 1
ATOM 746 N N . LYS A 1 99 ? 25.743 6.752 -27.304 1.00 60.44 99 LYS A N 1
ATOM 747 C CA . LYS A 1 99 ? 26.008 5.597 -28.172 1.00 60.44 99 LYS A CA 1
ATOM 748 C C . LYS A 1 99 ? 26.196 6.034 -29.617 1.00 60.44 99 LYS A C 1
ATOM 750 O O . LYS A 1 99 ? 27.009 5.371 -30.293 1.00 60.44 99 LYS A O 1
#